Protein AF-A0A530BDE3-F1 (afdb_monomer_lite)

Structure (mmCIF, N/CA/C/O backbone):
data_AF-A0A530BDE3-F1
#
_entry.id   AF-A0A530BDE3-F1
#
loop_
_atom_site.group_PDB
_atom_site.id
_atom_site.type_symbol
_atom_site.label_atom_id
_atom_site.label_alt_id
_atom_site.label_comp_id
_atom_site.label_asym_id
_atom_site.label_entity_id
_atom_site.label_seq_id
_atom_site.pdbx_PDB_ins_code
_atom_site.Cartn_x
_atom_site.Cartn_y
_atom_site.Cartn_z
_atom_site.occupancy
_atom_site.B_iso_or_equiv
_atom_site.auth_seq_id
_atom_site.auth_comp_id
_atom_site.auth_asym_id
_atom_site.auth_atom_id
_atom_site.pdbx_PDB_model_num
ATOM 1 N N . VAL A 1 1 ? 30.741 1.841 1.555 1.00 77.81 1 VAL A N 1
ATOM 2 C CA . VAL A 1 1 ? 32.057 1.398 2.084 1.00 77.81 1 VAL A CA 1
ATOM 3 C C . VAL A 1 1 ? 32.731 0.528 1.044 1.00 77.81 1 VAL A C 1
ATOM 5 O O . VAL A 1 1 ? 32.013 -0.077 0.256 1.00 77.81 1 VAL A O 1
ATOM 8 N N . GLY A 1 2 ? 34.060 0.521 0.993 1.00 86.50 2 GLY A N 1
ATOM 9 C CA . GLY A 1 2 ? 34.839 -0.200 -0.018 1.00 86.50 2 GLY A CA 1
ATOM 10 C C . GLY A 1 2 ? 36.009 0.644 -0.525 1.00 86.50 2 GLY A C 1
ATOM 11 O O . GLY A 1 2 ? 35.942 1.870 -0.482 1.00 86.50 2 GLY A O 1
ATOM 12 N N . GLU A 1 3 ? 37.073 -0.019 -0.975 1.00 87.75 3 GLU A N 1
ATOM 13 C CA . GLU A 1 3 ? 38.335 0.621 -1.392 1.00 87.75 3 GLU A CA 1
ATOM 14 C C . GLU A 1 3 ? 38.576 0.537 -2.906 1.00 87.75 3 GLU A C 1
ATOM 16 O O . GLU A 1 3 ? 39.410 1.250 -3.456 1.00 87.75 3 GLU A O 1
ATOM 21 N N . THR A 1 4 ? 37.822 -0.313 -3.607 1.00 89.38 4 THR A N 1
ATOM 22 C CA . THR A 1 4 ? 37.941 -0.508 -5.055 1.00 89.38 4 THR A CA 1
ATOM 23 C C . THR A 1 4 ? 36.579 -0.408 -5.726 1.00 89.38 4 THR A C 1
ATOM 25 O O . THR A 1 4 ? 35.542 -0.659 -5.108 1.00 89.38 4 THR A O 1
ATOM 28 N N . LYS A 1 5 ? 36.572 -0.080 -7.026 1.00 82.19 5 LYS A N 1
ATOM 29 C CA . LYS A 1 5 ? 35.336 0.056 -7.818 1.00 82.19 5 LYS A CA 1
ATOM 30 C C . LYS A 1 5 ? 34.424 -1.176 -7.734 1.00 82.19 5 LYS A C 1
ATOM 32 O O . LYS A 1 5 ? 33.212 -1.012 -7.711 1.00 82.19 5 LYS A O 1
ATOM 37 N N . ALA A 1 6 ? 34.994 -2.380 -7.660 1.00 88.69 6 ALA A N 1
ATOM 38 C CA . ALA A 1 6 ? 34.240 -3.631 -7.571 1.00 88.69 6 ALA A CA 1
ATOM 39 C C . ALA A 1 6 ? 33.743 -3.959 -6.148 1.00 88.69 6 ALA A C 1
ATOM 41 O O . ALA A 1 6 ? 32.852 -4.787 -5.993 1.00 88.69 6 ALA A O 1
ATOM 42 N N . ALA A 1 7 ? 34.305 -3.326 -5.113 1.00 87.81 7 ALA A N 1
ATOM 43 C CA . ALA A 1 7 ? 34.036 -3.653 -3.711 1.00 87.81 7 ALA A CA 1
ATOM 44 C C . ALA A 1 7 ? 33.075 -2.674 -3.015 1.00 87.81 7 ALA A C 1
ATOM 46 O O . ALA A 1 7 ? 32.825 -2.809 -1.816 1.00 87.81 7 ALA A O 1
ATOM 47 N N . PHE A 1 8 ? 32.542 -1.671 -3.722 1.00 86.56 8 PHE A N 1
ATOM 48 C CA . PHE A 1 8 ? 31.623 -0.717 -3.110 1.00 86.56 8 PHE A CA 1
ATOM 49 C C . PHE A 1 8 ? 30.294 -1.366 -2.722 1.00 86.56 8 PHE A C 1
ATOM 51 O O . PHE A 1 8 ? 29.561 -1.892 -3.556 1.00 86.56 8 PHE A O 1
ATOM 58 N N . GLN A 1 9 ? 29.947 -1.234 -1.444 1.00 68.06 9 GLN A N 1
ATOM 59 C CA . GLN A 1 9 ? 28.648 -1.613 -0.901 1.00 68.06 9 GLN A CA 1
ATOM 60 C C . GLN A 1 9 ? 27.947 -0.401 -0.287 1.00 68.06 9 GLN A C 1
ATOM 62 O O . GLN A 1 9 ? 28.566 0.438 0.389 1.00 68.06 9 GLN A O 1
ATOM 67 N N . ARG A 1 10 ? 26.631 -0.319 -0.513 1.00 74.88 10 ARG A N 1
ATOM 68 C CA . ARG A 1 10 ? 25.764 0.662 0.149 1.00 74.88 10 ARG A CA 1
ATOM 69 C C . ARG A 1 10 ? 25.760 0.382 1.651 1.00 74.88 10 ARG A C 1
ATOM 71 O O . ARG A 1 10 ? 25.578 -0.756 2.068 1.00 74.88 10 ARG A O 1
ATOM 78 N N . THR A 1 11 ? 25.971 1.417 2.457 1.00 78.38 11 THR A N 1
ATOM 79 C CA . THR A 1 11 ? 25.787 1.320 3.910 1.00 78.38 11 THR A CA 1
ATOM 80 C C . THR A 1 11 ? 24.317 1.527 4.261 1.00 78.38 11 THR A C 1
ATOM 82 O O . THR A 1 11 ? 23.526 2.003 3.446 1.00 78.38 11 THR A O 1
ATOM 85 N N . HIS A 1 12 ? 23.953 1.227 5.505 1.00 64.38 12 HIS A N 1
ATOM 86 C CA . HIS A 1 12 ? 22.624 1.513 6.046 1.00 64.38 12 HIS A CA 1
ATOM 87 C C . HIS A 1 12 ? 22.401 3.006 6.368 1.00 64.38 12 HIS A C 1
ATOM 89 O O . HIS A 1 12 ? 21.316 3.375 6.797 1.00 64.38 12 HIS A O 1
ATOM 95 N N . ASN A 1 13 ? 23.388 3.883 6.127 1.00 76.44 13 ASN A N 1
ATOM 96 C CA . ASN A 1 13 ? 23.319 5.317 6.452 1.00 76.44 13 ASN A CA 1
ATOM 97 C C . ASN A 1 13 ? 22.522 6.148 5.435 1.00 76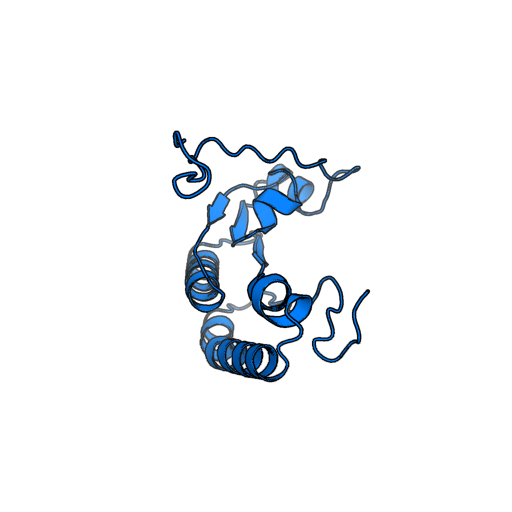.44 13 ASN A C 1
ATOM 99 O O . ASN A 1 13 ? 22.606 7.377 5.443 1.00 76.44 13 ASN A O 1
ATOM 103 N N . ARG A 1 14 ? 21.781 5.505 4.526 1.00 74.94 14 ARG A N 1
ATOM 104 C CA . ARG A 1 14 ? 20.943 6.222 3.566 1.00 74.94 14 ARG A CA 1
ATOM 105 C C . ARG A 1 14 ? 19.878 7.017 4.325 1.00 74.94 14 ARG A C 1
ATOM 107 O O . ARG A 1 14 ? 19.158 6.458 5.147 1.00 74.94 14 ARG A O 1
ATOM 114 N N . ARG A 1 15 ? 19.775 8.309 4.018 1.00 71.06 15 ARG A N 1
ATOM 115 C CA . ARG A 1 15 ? 18.669 9.171 4.438 1.00 71.06 15 ARG A CA 1
ATOM 116 C C . ARG A 1 15 ? 18.007 9.738 3.195 1.00 71.06 15 ARG A C 1
ATOM 118 O O . ARG A 1 15 ? 18.695 10.312 2.355 1.00 71.06 15 ARG A O 1
ATOM 125 N N . ASP A 1 16 ? 16.694 9.583 3.122 1.00 74.62 16 ASP A N 1
ATOM 126 C CA . ASP A 1 16 ? 15.870 10.156 2.067 1.00 74.62 16 ASP A CA 1
ATOM 127 C C . ASP A 1 16 ? 15.153 11.374 2.670 1.00 74.62 16 ASP A C 1
ATOM 129 O O . ASP A 1 16 ? 14.526 11.264 3.723 1.00 74.62 16 ASP A O 1
ATOM 133 N N . TYR A 1 17 ? 15.283 12.541 2.040 1.00 77.38 17 TYR A N 1
ATOM 134 C CA . TYR A 1 17 ? 14.631 13.775 2.485 1.00 77.38 17 TYR A CA 1
ATOM 135 C C . TYR A 1 17 ? 13.450 14.060 1.559 1.00 77.38 17 TYR A C 1
ATOM 137 O O . TYR A 1 17 ? 13.619 14.627 0.481 1.00 77.38 17 TYR A O 1
ATOM 145 N N . ALA A 1 18 ? 12.266 13.601 1.961 1.00 86.06 18 ALA A N 1
ATOM 146 C CA . ALA A 1 18 ? 11.034 13.814 1.215 1.00 86.06 18 ALA A CA 1
ATOM 147 C C . ALA A 1 18 ? 10.449 15.204 1.499 1.00 86.06 18 ALA A C 1
ATOM 149 O O . ALA A 1 18 ? 10.540 15.718 2.616 1.00 86.06 18 ALA A O 1
ATOM 150 N N . VAL A 1 19 ? 9.823 15.801 0.485 1.00 91.56 19 VAL A N 1
ATOM 151 C CA . VAL A 1 19 ? 9.037 17.025 0.656 1.00 91.56 19 VAL A CA 1
ATOM 152 C C . VAL A 1 19 ? 7.702 16.634 1.298 1.00 91.56 19 VAL A C 1
ATOM 154 O O . VAL A 1 19 ? 7.026 15.752 0.764 1.00 91.56 19 VAL A O 1
ATOM 157 N N . PRO A 1 20 ? 7.306 17.236 2.434 1.00 92.69 20 PRO A N 1
ATOM 158 C CA . PRO A 1 20 ? 6.008 16.947 3.026 1.00 92.69 20 PRO A CA 1
ATOM 159 C C . PRO A 1 20 ? 4.874 17.434 2.110 1.00 92.69 20 PRO A C 1
ATOM 161 O O . PRO A 1 20 ? 5.066 18.402 1.369 1.00 92.69 20 PRO A O 1
ATOM 164 N N . PRO A 1 21 ? 3.674 16.827 2.187 1.00 95.00 21 PRO A N 1
ATOM 165 C CA . PRO A 1 21 ? 2.501 17.339 1.485 1.00 95.00 21 PRO A CA 1
ATOM 166 C C . PRO A 1 21 ? 2.295 18.842 1.757 1.00 95.00 21 PRO A C 1
ATOM 168 O O . PRO A 1 21 ? 2.443 19.259 2.915 1.00 95.00 21 PRO A O 1
ATOM 171 N N . PRO A 1 22 ? 1.949 19.651 0.733 1.00 94.88 22 PRO A N 1
ATOM 172 C CA . PRO A 1 22 ? 1.906 21.113 0.845 1.00 94.88 22 PRO A CA 1
ATOM 173 C C . PRO A 1 22 ? 0.824 21.611 1.812 1.00 94.88 22 PRO A C 1
ATOM 175 O O . PRO A 1 22 ? 0.959 22.683 2.394 1.00 94.88 22 PRO A O 1
ATOM 178 N N . GLU A 1 23 ? -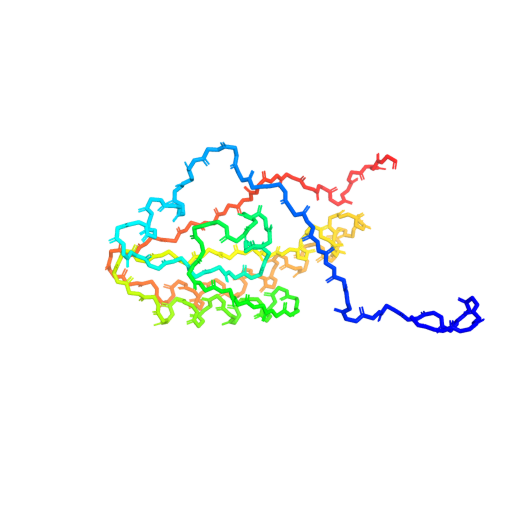0.218 20.812 2.042 1.00 96.62 23 GLU A N 1
ATOM 179 C CA . GLU A 1 23 ? -1.335 21.112 2.938 1.00 96.62 23 GLU A CA 1
ATOM 180 C C . GLU A 1 23 ? -1.687 19.893 3.811 1.00 96.62 23 GLU A C 1
ATOM 182 O O . GLU A 1 23 ? -1.278 18.771 3.490 1.00 96.62 23 GLU A O 1
ATOM 187 N N . PRO A 1 24 ? -2.425 20.077 4.927 1.00 96.62 24 PRO A N 1
ATOM 188 C CA . PRO A 1 24 ? -2.918 18.963 5.731 1.00 96.62 24 PRO A CA 1
ATOM 189 C C . PRO A 1 24 ? -3.760 17.979 4.910 1.00 96.62 24 PRO A C 1
ATOM 191 O O . PRO A 1 24 ? -4.762 18.339 4.291 1.00 96.62 24 PRO A O 1
ATOM 194 N N . THR A 1 25 ? -3.367 16.714 4.962 1.00 98.12 25 THR A N 1
ATOM 195 C CA . THR A 1 25 ? -4.007 15.599 4.264 1.00 98.12 25 THR A CA 1
ATOM 196 C C . THR A 1 25 ? -5.120 14.972 5.108 1.00 98.12 25 THR A C 1
ATOM 198 O O . THR A 1 25 ? -5.341 15.329 6.268 1.00 98.12 25 THR A O 1
ATOM 201 N N . LEU A 1 26 ? -5.810 13.972 4.551 1.00 97.50 26 LEU A N 1
ATOM 202 C CA . LEU A 1 26 ? -6.703 13.110 5.330 1.00 97.50 26 LEU A CA 1
ATOM 203 C C . LEU A 1 26 ? -5.971 12.449 6.512 1.00 97.50 26 LEU A C 1
ATOM 205 O O . LEU A 1 26 ? -6.553 12.325 7.586 1.00 97.50 26 LEU A O 1
ATOM 209 N N . LEU A 1 27 ? -4.699 12.074 6.337 1.00 98.31 27 LEU A N 1
ATOM 210 C CA . LEU A 1 27 ? -3.912 11.381 7.361 1.00 98.31 27 LEU A CA 1
ATOM 211 C C . LEU A 1 27 ? -3.694 12.277 8.590 1.00 98.31 27 LEU A C 1
ATOM 213 O O . LEU A 1 27 ? -3.847 11.836 9.730 1.00 98.31 27 LEU A O 1
ATOM 217 N N . ASP A 1 28 ? -3.432 13.567 8.361 1.00 98.19 28 ASP A N 1
ATOM 218 C CA . ASP A 1 28 ? -3.361 14.576 9.422 1.00 98.19 28 ASP A CA 1
ATOM 219 C C . ASP A 1 28 ? -4.684 14.666 10.192 1.00 98.19 28 ASP A C 1
ATOM 221 O O . ASP A 1 28 ? -4.696 14.621 11.418 1.00 98.19 28 ASP A O 1
ATOM 225 N N . ARG A 1 29 ? -5.816 14.746 9.484 1.00 98.06 29 ARG A N 1
ATOM 226 C CA . ARG A 1 29 ? -7.140 14.866 10.117 1.00 98.06 29 ARG A CA 1
ATOM 227 C C . ARG A 1 29 ? -7.500 13.630 10.944 1.00 98.06 29 ARG A C 1
ATOM 229 O O . ARG A 1 29 ? -8.065 13.772 12.025 1.00 98.06 29 ARG A O 1
ATOM 236 N N . LEU A 1 30 ? -7.171 12.432 10.453 1.00 98.19 30 LEU A N 1
ATOM 237 C CA . LEU A 1 30 ? -7.386 11.167 11.165 1.00 98.19 30 LEU A CA 1
ATOM 238 C C . LEU A 1 30 ? -6.580 11.114 12.462 1.00 98.19 30 LEU A C 1
ATOM 240 O O . LEU A 1 30 ? -7.131 10.871 13.533 1.00 98.19 30 LEU A O 1
ATOM 244 N N . THR A 1 31 ? -5.286 11.405 12.376 1.00 97.75 31 THR A N 1
ATOM 245 C CA . THR A 1 31 ? -4.415 11.384 13.554 1.00 97.75 31 THR A CA 1
ATOM 246 C C . THR A 1 31 ? -4.767 12.471 14.568 1.00 97.75 31 THR A C 1
ATOM 248 O O . THR A 1 31 ? -4.759 12.206 15.768 1.00 97.75 31 THR A O 1
ATOM 251 N N . GLN A 1 32 ? -5.178 13.662 14.122 1.00 97.56 32 GLN A N 1
ATOM 252 C CA . GLN A 1 32 ? -5.615 14.749 15.007 1.00 97.56 32 GLN A CA 1
ATOM 253 C C . GLN A 1 32 ? -6.863 14.406 15.832 1.00 97.56 32 GLN A C 1
ATOM 255 O O . GLN A 1 32 ? -6.993 14.886 16.956 1.00 97.56 32 GLN A O 1
ATOM 260 N N . ARG A 1 33 ? -7.769 13.569 15.308 1.00 96.81 33 ARG A N 1
ATOM 261 C CA . ARG A 1 33 ? -8.959 13.105 16.046 1.00 96.81 33 ARG A CA 1
ATOM 262 C C . ARG A 1 33 ? -8.726 11.826 16.862 1.00 96.81 33 ARG A C 1
ATOM 264 O O . ARG A 1 33 ? -9.684 11.272 17.390 1.00 96.81 33 ARG A O 1
ATOM 271 N N . GLY A 1 34 ? -7.484 11.347 16.947 1.00 97.50 34 GLY A N 1
ATOM 272 C CA . GLY A 1 34 ? -7.106 10.162 17.724 1.00 97.50 34 GLY A CA 1
ATOM 273 C C . GLY A 1 34 ? -7.190 8.825 16.980 1.00 97.50 34 GLY A C 1
ATOM 274 O O . GLY A 1 34 ? -6.881 7.799 17.582 1.00 97.50 34 GLY A O 1
ATOM 275 N N . SER A 1 35 ? -7.556 8.812 15.693 1.00 98.38 35 SER A N 1
ATOM 276 C CA . SER A 1 35 ? -7.506 7.601 14.861 1.00 98.38 35 SER A CA 1
ATOM 277 C C . SER A 1 35 ? -6.062 7.244 14.499 1.00 98.38 35 SER A C 1
ATOM 279 O O . SER A 1 35 ? -5.202 8.120 14.363 1.00 98.38 35 SER A O 1
ATOM 281 N N . LYS A 1 36 ? -5.784 5.960 14.279 1.00 98.44 36 LYS A N 1
ATOM 282 C CA . LYS A 1 36 ? -4.481 5.487 13.807 1.00 98.44 36 LYS A CA 1
ATOM 283 C C . LYS A 1 36 ? -4.431 5.440 12.288 1.00 98.44 36 LYS A C 1
ATOM 285 O O . LYS A 1 36 ? -5.367 5.002 11.626 1.00 98.44 36 LYS A O 1
ATOM 290 N N . VAL A 1 37 ? -3.278 5.815 11.744 1.00 98.75 37 VAL A N 1
ATOM 291 C CA . VAL A 1 37 ? -2.910 5.549 10.351 1.00 98.75 37 VAL A CA 1
ATOM 292 C C . VAL A 1 37 ? -1.779 4.526 10.345 1.00 98.75 37 VAL A C 1
ATOM 294 O O . VAL A 1 37 ? -0.644 4.834 10.727 1.00 98.75 37 VAL A O 1
ATOM 297 N N . ILE A 1 38 ? -2.098 3.300 9.931 1.00 98.75 38 ILE A N 1
ATOM 298 C CA . ILE A 1 38 ? -1.155 2.187 9.810 1.00 98.75 38 ILE A CA 1
ATOM 299 C C . ILE A 1 38 ? -0.680 2.126 8.355 1.00 98.75 38 ILE A C 1
ATOM 301 O O . ILE A 1 38 ? -1.341 1.566 7.480 1.00 98.75 38 ILE A O 1
ATOM 305 N N . ALA A 1 39 ? 0.481 2.723 8.096 1.00 98.50 39 ALA A N 1
ATOM 306 C CA . ALA A 1 39 ? 1.112 2.736 6.785 1.00 98.50 39 ALA A CA 1
ATOM 307 C C . ALA A 1 39 ? 1.853 1.421 6.515 1.00 98.50 39 ALA A C 1
ATOM 309 O O . ALA A 1 39 ? 2.695 0.995 7.309 1.00 98.50 39 ALA A O 1
ATOM 310 N N . VAL A 1 40 ? 1.606 0.810 5.360 1.00 98.38 40 VAL A N 1
ATOM 311 C CA . VAL A 1 40 ? 2.287 -0.405 4.903 1.00 98.38 40 VAL A CA 1
ATOM 312 C C . VAL A 1 40 ? 3.087 -0.099 3.638 1.00 98.38 40 VAL A C 1
ATOM 314 O O . VAL A 1 40 ? 2.601 0.519 2.690 1.00 98.38 40 VAL A O 1
ATOM 317 N N . GLY A 1 41 ? 4.353 -0.509 3.637 1.00 94.81 41 GLY A N 1
ATOM 318 C CA . GLY A 1 41 ? 5.273 -0.274 2.532 1.00 94.81 41 GLY A CA 1
ATOM 319 C C . GLY A 1 41 ? 5.755 1.170 2.464 1.00 94.81 41 GLY A C 1
ATOM 320 O O . GLY A 1 41 ? 6.327 1.696 3.422 1.00 94.81 41 GLY A O 1
ATOM 321 N N . LYS A 1 42 ? 5.575 1.793 1.296 1.00 92.88 42 LYS A N 1
ATOM 322 C CA . LYS A 1 42 ? 6.135 3.113 0.969 1.00 92.88 42 LYS A CA 1
ATOM 323 C C . LYS A 1 42 ? 5.304 4.299 1.447 1.00 92.88 42 LYS A C 1
ATOM 325 O O . LYS A 1 42 ? 5.826 5.406 1.423 1.00 92.88 42 LYS A O 1
ATOM 330 N N . ILE A 1 43 ? 4.078 4.087 1.933 1.00 96.81 43 ILE A N 1
ATOM 331 C CA . ILE A 1 43 ? 3.176 5.175 2.351 1.00 96.81 43 ILE A CA 1
ATOM 332 C C . ILE A 1 43 ? 3.845 6.130 3.349 1.00 96.81 43 ILE A C 1
ATOM 334 O O . ILE A 1 43 ? 3.779 7.341 3.172 1.00 96.81 43 ILE A O 1
ATOM 338 N N . GLY A 1 44 ? 4.561 5.608 4.352 1.00 94.81 44 GLY A N 1
ATOM 339 C CA . GLY A 1 44 ? 5.269 6.458 5.313 1.00 94.81 44 GLY A CA 1
ATOM 340 C C . GLY A 1 44 ? 6.290 7.389 4.653 1.00 94.81 44 GLY A C 1
ATOM 341 O O . GLY A 1 44 ? 6.336 8.570 4.976 1.00 94.81 44 GLY A O 1
ATOM 342 N N . ASP A 1 45 ? 7.055 6.872 3.691 1.00 92.81 45 ASP A N 1
ATOM 343 C CA . ASP A 1 45 ? 8.083 7.640 2.988 1.00 92.81 45 ASP A CA 1
ATOM 344 C C . ASP A 1 45 ? 7.433 8.656 2.011 1.00 92.81 45 ASP A C 1
ATOM 346 O O . ASP A 1 45 ? 7.866 9.804 1.949 1.00 92.81 45 ASP A O 1
ATOM 350 N N . ILE A 1 46 ? 6.354 8.269 1.309 1.00 94.38 46 ILE A N 1
ATOM 351 C CA . ILE A 1 46 ? 5.603 9.114 0.351 1.00 94.38 46 ILE A CA 1
ATOM 352 C C . ILE A 1 46 ? 5.014 10.355 1.030 1.00 94.38 46 ILE A C 1
ATOM 354 O O . ILE A 1 46 ? 5.073 11.452 0.483 1.00 94.38 46 ILE A O 1
ATOM 358 N N . PHE A 1 47 ? 4.472 10.196 2.237 1.00 96.06 47 PHE A N 1
ATOM 359 C CA . PHE A 1 47 ? 3.870 11.294 2.996 1.00 96.06 47 PHE A CA 1
ATOM 360 C C . PHE A 1 47 ? 4.865 11.985 3.942 1.00 96.06 47 PHE A C 1
ATOM 362 O O . PHE A 1 47 ? 4.448 12.732 4.823 1.00 96.06 47 PHE A O 1
ATOM 369 N N . ALA A 1 48 ? 6.175 11.740 3.796 1.00 95.19 48 ALA A N 1
ATOM 370 C CA . ALA A 1 48 ? 7.220 12.274 4.678 1.00 95.19 48 ALA A CA 1
ATOM 371 C C . ALA A 1 48 ? 6.920 12.048 6.178 1.00 95.19 48 ALA A C 1
ATOM 373 O O . ALA A 1 48 ? 7.179 12.903 7.023 1.00 95.19 48 ALA A O 1
ATOM 374 N N . HIS A 1 49 ? 6.322 10.898 6.501 1.00 95.25 49 HIS A N 1
ATOM 375 C CA . HIS A 1 49 ? 5.841 10.499 7.827 1.00 95.25 49 HIS A CA 1
ATOM 376 C C . HIS A 1 49 ? 4.797 11.433 8.466 1.00 95.25 49 HIS A C 1
ATOM 378 O O . HIS A 1 49 ? 4.474 11.290 9.646 1.00 95.25 49 HIS A O 1
ATOM 384 N N . ARG A 1 50 ? 4.217 12.356 7.695 1.00 96.19 50 ARG A N 1
ATOM 385 C CA . ARG A 1 50 ? 3.164 13.265 8.145 1.00 96.19 50 ARG A CA 1
ATOM 386 C C . ARG A 1 50 ? 1.830 12.527 8.283 1.00 96.19 50 ARG A C 1
ATOM 388 O O . ARG A 1 50 ? 1.391 11.852 7.357 1.00 96.19 50 ARG A O 1
ATOM 395 N N . GLY A 1 51 ? 1.186 12.662 9.444 1.00 97.19 51 GLY A N 1
ATOM 396 C CA . GLY A 1 51 ? -0.096 12.007 9.728 1.00 97.19 51 GLY A CA 1
ATOM 397 C C . GLY A 1 51 ? -0.010 10.478 9.823 1.00 97.19 51 GLY A C 1
ATOM 398 O O . GLY A 1 51 ? -1.016 9.804 9.636 1.00 97.19 51 GLY A O 1
ATOM 399 N N . ILE A 1 52 ? 1.174 9.916 10.088 1.00 98.00 52 ILE A N 1
ATOM 400 C CA . ILE A 1 52 ? 1.391 8.468 10.187 1.00 98.00 52 ILE A CA 1
ATOM 401 C C . ILE A 1 52 ? 1.574 8.058 11.647 1.00 98.00 52 ILE A C 1
ATOM 403 O O . ILE A 1 52 ? 2.450 8.578 12.333 1.00 98.00 52 ILE A O 1
ATOM 407 N N . SER A 1 53 ? 0.791 7.083 12.110 1.00 97.94 53 SER A N 1
ATOM 408 C CA . SER A 1 53 ? 0.902 6.549 13.476 1.00 97.94 53 SER A CA 1
ATOM 409 C C . SER A 1 53 ? 1.882 5.380 13.564 1.00 97.94 53 SER A C 1
ATOM 411 O O . SER A 1 53 ? 2.616 5.250 14.539 1.00 97.94 53 SER A O 1
ATOM 413 N N . GLN A 1 54 ? 1.895 4.513 12.549 1.00 98.00 54 GLN A N 1
ATOM 414 C CA . GLN A 1 54 ? 2.750 3.327 12.493 1.00 98.00 54 GLN A CA 1
ATOM 415 C C . GLN A 1 54 ? 3.187 3.060 11.050 1.00 98.00 54 GLN A C 1
ATOM 417 O O . GLN A 1 54 ? 2.412 3.262 10.120 1.00 98.00 54 GLN A O 1
ATOM 422 N N . VAL A 1 55 ? 4.406 2.544 10.865 1.00 98.00 55 VAL A N 1
ATOM 423 C CA . VAL A 1 55 ? 4.904 2.066 9.567 1.00 98.00 55 VAL A CA 1
ATOM 424 C C . VAL A 1 55 ? 5.266 0.582 9.653 1.00 98.00 55 VAL A C 1
ATOM 426 O O . VAL A 1 55 ? 6.006 0.172 10.547 1.00 98.00 55 VAL A O 1
ATOM 429 N N . ARG A 1 56 ? 4.791 -0.224 8.698 1.00 97.75 56 ARG A N 1
ATOM 430 C CA . ARG A 1 56 ? 5.147 -1.641 8.524 1.00 97.75 56 ARG A CA 1
ATOM 431 C C . ARG A 1 56 ? 5.857 -1.830 7.187 1.00 97.75 56 ARG A C 1
ATOM 433 O O . ARG A 1 56 ? 5.295 -1.535 6.137 1.00 97.75 56 ARG A O 1
ATOM 440 N N . LYS A 1 57 ? 7.093 -2.334 7.219 1.00 93.75 57 LYS A N 1
ATOM 441 C CA . LYS A 1 57 ? 7.913 -2.599 6.024 1.00 93.75 57 LYS A CA 1
ATOM 442 C C . LYS A 1 57 ? 8.208 -4.098 5.889 1.00 93.75 57 LYS A C 1
ATOM 444 O O . LYS A 1 57 ? 8.229 -4.833 6.875 1.00 93.75 57 LYS A O 1
ATOM 449 N N . ALA A 1 58 ? 8.413 -4.527 4.654 1.00 91.81 58 ALA A N 1
ATOM 450 C CA . ALA A 1 58 ? 8.773 -5.864 4.197 1.00 91.81 58 ALA A CA 1
ATOM 451 C C . ALA A 1 58 ? 9.258 -5.747 2.736 1.00 91.81 58 ALA A C 1
ATOM 453 O O . ALA A 1 58 ? 9.103 -4.692 2.115 1.00 91.81 58 ALA A O 1
ATOM 454 N N . GLY A 1 59 ? 9.887 -6.796 2.213 1.00 89.88 59 GLY A N 1
ATOM 455 C CA . GLY A 1 59 ? 10.338 -6.850 0.823 1.00 89.88 59 GLY A CA 1
ATOM 456 C C . GLY A 1 59 ? 9.362 -7.642 -0.037 1.00 89.88 59 GLY A C 1
ATOM 457 O O . GLY A 1 59 ? 9.024 -8.769 0.314 1.00 89.88 59 GLY A O 1
ATOM 458 N N . GLY A 1 60 ? 8.953 -7.063 -1.160 1.00 91.50 60 GLY A N 1
ATOM 459 C CA . GLY A 1 60 ? 8.110 -7.715 -2.151 1.00 91.50 60 GLY A CA 1
ATOM 460 C C . GLY A 1 60 ? 6.606 -7.672 -1.856 1.00 91.50 60 GLY A C 1
ATOM 461 O O . GLY A 1 60 ? 6.178 -7.590 -0.700 1.00 91.50 60 GLY A O 1
ATOM 462 N N . ASN A 1 61 ? 5.792 -7.775 -2.908 1.00 95.62 61 ASN A N 1
ATOM 463 C CA . ASN A 1 61 ? 4.333 -7.651 -2.830 1.00 95.62 61 ASN A CA 1
ATOM 464 C C . ASN A 1 61 ? 3.672 -8.673 -1.888 1.00 95.62 61 ASN A C 1
ATOM 466 O O . ASN A 1 61 ? 2.741 -8.318 -1.173 1.00 95.62 61 ASN A O 1
ATOM 470 N N . MET A 1 62 ? 4.141 -9.925 -1.838 1.00 97.69 62 MET A N 1
ATOM 471 C CA . MET A 1 62 ? 3.501 -10.952 -0.997 1.00 97.69 62 MET A CA 1
ATOM 472 C C . MET A 1 62 ? 3.750 -10.723 0.496 1.00 97.69 62 MET A C 1
ATOM 474 O O . MET A 1 62 ? 2.811 -10.775 1.286 1.00 97.69 62 MET A O 1
ATOM 478 N N . ALA A 1 63 ? 4.979 -10.370 0.879 1.00 96.75 63 ALA A N 1
ATOM 479 C CA . ALA A 1 63 ? 5.276 -10.029 2.268 1.00 96.75 63 ALA A CA 1
ATOM 480 C C . ALA A 1 63 ? 4.641 -8.684 2.669 1.00 96.75 63 ALA A C 1
ATOM 482 O O . ALA A 1 63 ? 4.252 -8.502 3.823 1.00 96.75 63 ALA A O 1
ATOM 483 N N . MET A 1 64 ? 4.506 -7.739 1.727 1.00 96.88 64 MET A N 1
ATOM 484 C CA . MET A 1 64 ? 3.678 -6.540 1.914 1.00 96.88 64 MET A CA 1
ATOM 485 C C . MET A 1 64 ? 2.225 -6.908 2.212 1.00 96.88 64 MET A C 1
ATOM 487 O O . MET A 1 64 ? 1.634 -6.334 3.125 1.00 96.88 64 MET A O 1
ATOM 491 N N . PHE A 1 65 ? 1.670 -7.882 1.488 1.00 98.50 65 PHE A N 1
ATOM 492 C CA . PHE A 1 65 ? 0.296 -8.335 1.681 1.00 98.50 65 PHE A CA 1
ATOM 493 C C . PHE A 1 65 ? 0.110 -8.918 3.084 1.00 98.50 65 PHE A C 1
ATOM 495 O O . PHE A 1 65 ? -0.829 -8.547 3.778 1.00 98.50 65 PHE A O 1
ATOM 502 N N . ASP A 1 66 ? 1.065 -9.715 3.568 1.00 98.62 66 ASP A N 1
ATOM 503 C CA . ASP A 1 66 ? 1.035 -10.244 4.938 1.00 98.62 66 ASP A CA 1
ATOM 504 C C . ASP A 1 66 ? 1.058 -9.120 5.989 1.00 98.62 66 ASP A C 1
ATOM 506 O O . ASP A 1 66 ? 0.349 -9.175 6.997 1.00 98.62 66 ASP A O 1
ATOM 510 N N . LYS A 1 67 ? 1.835 -8.050 5.753 1.00 98.50 67 LYS A N 1
ATOM 511 C CA . LYS A 1 67 ? 1.826 -6.859 6.620 1.00 98.50 67 LYS A CA 1
ATOM 512 C C . LYS A 1 67 ? 0.509 -6.093 6.557 1.00 98.50 67 LYS A C 1
ATOM 514 O O . LYS A 1 67 ? 0.113 -5.546 7.586 1.00 98.50 67 LYS A O 1
ATOM 519 N N . ALA A 1 68 ? -0.138 -6.046 5.395 1.00 98.44 68 ALA A N 1
ATOM 520 C CA . ALA A 1 68 ? -1.448 -5.431 5.224 1.00 98.44 68 ALA A CA 1
ATOM 521 C C . ALA A 1 68 ? -2.530 -6.221 5.968 1.00 98.44 68 ALA A C 1
ATOM 523 O O . ALA A 1 68 ? -3.263 -5.622 6.745 1.00 98.44 68 ALA A O 1
ATOM 524 N N . LEU A 1 69 ? -2.558 -7.552 5.842 1.00 98.62 69 LEU A N 1
ATOM 525 C CA . LEU A 1 69 ? -3.494 -8.408 6.579 1.00 98.62 69 LEU A CA 1
ATOM 526 C C . LEU A 1 69 ? -3.336 -8.246 8.092 1.00 98.62 69 LEU A C 1
ATOM 528 O O . LEU A 1 69 ? -4.311 -7.966 8.779 1.00 98.62 69 LEU A O 1
ATOM 532 N N . GLY A 1 70 ? -2.103 -8.298 8.604 1.00 98.50 70 GLY A N 1
ATOM 533 C CA . GLY A 1 70 ? -1.870 -8.045 10.026 1.00 98.50 70 GLY A CA 1
ATOM 534 C C . GLY A 1 70 ? -2.248 -6.620 10.452 1.00 98.50 70 GLY A C 1
ATOM 535 O O . GLY A 1 70 ? -2.622 -6.398 11.594 1.00 98.50 70 GLY A O 1
ATOM 536 N N . ALA A 1 71 ? -2.146 -5.626 9.561 1.00 98.44 71 ALA A N 1
ATOM 537 C CA . ALA A 1 71 ? -2.607 -4.268 9.860 1.00 98.44 71 ALA A CA 1
ATOM 538 C C . ALA A 1 71 ? -4.136 -4.176 9.913 1.00 98.44 71 ALA A C 1
ATOM 540 O O . ALA A 1 71 ? -4.647 -3.438 10.748 1.00 98.44 71 ALA A O 1
ATOM 541 N N . MET A 1 72 ? -4.849 -4.930 9.070 1.00 98.19 72 MET A N 1
ATOM 542 C CA . MET A 1 72 ? -6.309 -5.056 9.133 1.00 98.19 72 MET A CA 1
ATOM 543 C C . MET A 1 72 ? -6.752 -5.733 10.433 1.00 98.19 72 MET A C 1
ATOM 545 O O . MET A 1 72 ? -7.716 -5.291 11.049 1.00 98.19 72 MET A O 1
ATOM 549 N N . ASP A 1 73 ? -6.023 -6.762 10.874 1.00 97.75 73 ASP A N 1
ATOM 550 C CA . ASP A 1 73 ? -6.313 -7.466 12.127 1.00 97.75 73 ASP A CA 1
ATOM 551 C C . ASP A 1 73 ? -6.141 -6.544 13.356 1.00 97.75 73 ASP A C 1
ATOM 553 O O . ASP A 1 73 ? -6.924 -6.623 14.303 1.00 97.75 73 ASP A O 1
ATOM 557 N N . ASP A 1 74 ? -5.162 -5.631 13.313 1.00 97.62 74 ASP A N 1
ATOM 558 C CA . ASP A 1 74 ? -4.840 -4.699 14.405 1.00 97.62 74 ASP A CA 1
ATOM 559 C C . ASP A 1 74 ? -5.653 -3.386 14.389 1.00 97.62 74 ASP A C 1
ATOM 561 O O . ASP A 1 74 ? -5.603 -2.622 15.361 1.00 97.62 74 ASP A O 1
ATOM 565 N N . ALA A 1 75 ? -6.341 -3.074 13.287 1.00 97.88 75 ALA A N 1
ATOM 566 C CA . ALA A 1 75 ? -7.067 -1.817 13.121 1.00 97.88 75 ALA A CA 1
ATOM 567 C C . ALA A 1 75 ? -8.346 -1.777 13.975 1.00 97.88 75 ALA A C 1
ATOM 569 O O . ALA A 1 75 ? -9.119 -2.737 14.024 1.00 97.88 75 ALA A O 1
ATOM 570 N N . GLY A 1 76 ? -8.566 -0.644 14.648 1.00 96.56 76 GLY A N 1
ATOM 571 C CA . GLY A 1 76 ? -9.784 -0.356 15.401 1.00 96.56 76 GLY A CA 1
ATOM 572 C C . GLY A 1 76 ? -10.794 0.485 14.617 1.00 96.56 76 GLY A C 1
ATOM 573 O O . GLY A 1 76 ? -10.587 0.847 13.460 1.00 96.56 76 GLY A O 1
ATOM 574 N N . GLU A 1 77 ? -11.899 0.833 15.276 1.00 96.06 77 GLU A N 1
ATOM 575 C CA . GLU A 1 77 ? -12.929 1.694 14.692 1.00 96.06 77 GLU A CA 1
ATOM 576 C C . GLU A 1 77 ? -12.368 3.079 14.331 1.00 96.06 77 GLU A C 1
ATOM 578 O O . GLU A 1 77 ? -11.745 3.760 15.147 1.00 96.06 77 GLU A O 1
ATOM 583 N N . GLY A 1 78 ? -12.604 3.506 13.088 1.00 96.94 78 GLY A N 1
ATOM 584 C CA . GLY A 1 78 ? -12.169 4.807 12.580 1.00 96.94 78 GLY A CA 1
ATOM 585 C C . GLY A 1 78 ? -10.689 4.897 12.190 1.00 96.94 78 GLY A C 1
ATOM 586 O O . GLY A 1 78 ? -10.278 5.969 11.729 1.00 96.94 78 GLY A O 1
ATOM 587 N N . ASP A 1 79 ? -9.919 3.815 12.344 1.00 98.38 79 ASP A N 1
ATOM 588 C CA . ASP A 1 79 ? -8.529 3.709 11.892 1.00 98.38 79 ASP A CA 1
ATOM 589 C C . ASP A 1 79 ? -8.436 3.536 10.366 1.00 98.38 79 ASP A C 1
ATOM 591 O O . ASP A 1 79 ? -9.379 3.116 9.696 1.00 98.38 79 ASP A O 1
ATOM 595 N N . LEU A 1 80 ? -7.265 3.852 9.807 1.00 98.69 80 LEU A N 1
ATOM 596 C CA . LEU A 1 80 ? -6.949 3.662 8.394 1.00 98.69 80 LEU A CA 1
ATOM 597 C C . LEU A 1 80 ? -5.727 2.758 8.233 1.00 98.69 80 LEU A C 1
ATOM 599 O O . LEU A 1 80 ? -4.624 3.098 8.667 1.00 98.69 80 LEU A O 1
ATOM 603 N N . VAL A 1 81 ? -5.907 1.652 7.515 1.00 98.69 81 VAL A N 1
ATOM 604 C CA . VAL A 1 81 ? -4.806 0.866 6.952 1.00 98.69 81 VAL A CA 1
ATOM 605 C C . VAL A 1 81 ? -4.551 1.358 5.534 1.00 98.69 81 VAL A C 1
ATOM 607 O O . VAL A 1 81 ? -5.443 1.308 4.691 1.00 98.69 81 VAL A O 1
ATOM 610 N N . PHE A 1 82 ? -3.335 1.829 5.259 1.00 98.69 82 PHE A N 1
ATOM 611 C CA . PHE A 1 82 ? -2.966 2.331 3.936 1.00 98.69 82 PHE A CA 1
ATOM 612 C C . PHE A 1 82 ? -1.721 1.602 3.435 1.00 98.69 82 PHE A C 1
ATOM 614 O O . PHE A 1 82 ? -0.628 1.779 3.976 1.00 98.69 82 PHE A O 1
ATOM 621 N N . ALA A 1 83 ? -1.889 0.762 2.413 1.00 98.25 83 ALA A N 1
ATOM 622 C CA . ALA A 1 83 ? -0.838 -0.084 1.862 1.00 98.25 83 ALA A CA 1
ATOM 623 C C . ALA A 1 83 ? -0.446 0.320 0.438 1.00 98.25 83 ALA A C 1
ATOM 625 O O . ALA A 1 83 ? -1.307 0.616 -0.384 1.00 98.25 83 ALA A O 1
ATOM 626 N N . ASN A 1 84 ? 0.858 0.276 0.148 1.00 97.81 84 ASN A N 1
ATOM 627 C CA . ASN A 1 84 ? 1.406 0.466 -1.194 1.00 97.81 84 ASN A CA 1
ATOM 628 C C . ASN A 1 84 ? 2.197 -0.768 -1.655 1.00 97.81 84 ASN A C 1
ATOM 630 O O . ASN A 1 84 ? 3.195 -1.129 -1.023 1.00 97.81 84 ASN A O 1
ATOM 634 N N . PHE A 1 85 ? 1.796 -1.350 -2.787 1.00 97.62 85 PHE A N 1
ATOM 635 C CA . PHE A 1 85 ? 2.410 -2.529 -3.410 1.00 97.62 85 PHE A CA 1
ATOM 636 C C . PHE A 1 85 ? 3.325 -2.104 -4.562 1.00 97.62 85 PHE A C 1
ATOM 638 O O . PHE A 1 85 ? 2.910 -2.013 -5.712 1.00 97.62 85 PHE A O 1
ATOM 645 N N . VAL A 1 86 ? 4.572 -1.770 -4.229 1.00 94.56 86 VAL A N 1
ATOM 646 C CA . VAL A 1 86 ? 5.461 -1.018 -5.128 1.00 94.56 86 VAL A CA 1
ATOM 647 C C . VAL A 1 86 ? 6.055 -1.844 -6.274 1.00 94.56 86 VAL A C 1
ATOM 649 O O . VAL A 1 86 ? 6.449 -1.263 -7.281 1.00 94.56 86 VAL A O 1
ATOM 652 N N . ASP A 1 87 ? 6.107 -3.177 -6.166 1.00 92.69 87 ASP A N 1
ATOM 653 C CA . ASP A 1 87 ? 6.825 -3.995 -7.156 1.00 92.69 87 ASP A CA 1
ATOM 654 C C . ASP A 1 87 ? 6.212 -3.883 -8.559 1.00 92.69 87 ASP A C 1
ATOM 656 O O . ASP A 1 87 ? 6.941 -3.962 -9.547 1.00 92.69 87 ASP A O 1
ATOM 660 N N . PHE A 1 88 ? 4.894 -3.644 -8.650 1.00 96.81 88 PHE A N 1
ATOM 661 C CA . PHE A 1 88 ? 4.204 -3.373 -9.917 1.00 96.81 88 PHE A CA 1
ATOM 662 C C . PHE A 1 88 ? 4.894 -2.264 -10.713 1.00 96.81 88 PHE A C 1
ATOM 664 O O . PHE A 1 88 ? 5.071 -2.380 -11.922 1.00 96.81 88 PHE A O 1
ATOM 671 N N . ASP A 1 89 ? 5.344 -1.223 -10.021 1.00 95.00 89 ASP A N 1
ATOM 672 C CA . ASP A 1 89 ? 6.048 -0.100 -10.614 1.00 95.00 89 ASP A CA 1
ATOM 673 C C . ASP A 1 89 ? 7.555 -0.380 -10.751 1.00 95.00 89 ASP A C 1
ATOM 675 O O . ASP A 1 89 ? 8.109 -0.326 -11.852 1.00 95.00 89 ASP A O 1
ATOM 679 N N . THR A 1 90 ? 8.228 -0.744 -9.653 1.00 90.56 90 THR A N 1
ATOM 680 C CA . THR A 1 90 ? 9.701 -0.771 -9.602 1.00 90.56 90 THR A CA 1
ATOM 681 C C . THR A 1 90 ? 10.333 -2.009 -10.221 1.00 90.56 90 THR A C 1
ATOM 683 O O . THR A 1 90 ? 11.426 -1.924 -10.788 1.00 90.56 90 THR A O 1
ATOM 686 N N . GLU A 1 91 ? 9.686 -3.166 -10.089 1.00 90.75 91 GLU A N 1
ATOM 687 C CA . GLU A 1 91 ? 10.236 -4.439 -10.558 1.00 90.75 91 GLU A CA 1
ATOM 688 C C . GLU A 1 91 ? 9.715 -4.813 -11.946 1.00 90.75 91 GLU A C 1
ATOM 690 O O . GLU A 1 91 ? 10.465 -5.421 -12.706 1.00 90.75 91 GLU A O 1
ATOM 695 N N . PHE A 1 92 ? 8.491 -4.408 -12.308 1.00 95.00 92 PHE A N 1
ATOM 696 C CA . PHE A 1 92 ? 7.854 -4.843 -13.557 1.00 95.00 92 PHE A CA 1
ATOM 697 C C . PHE A 1 92 ? 7.584 -3.699 -14.543 1.00 95.00 92 PHE A C 1
ATOM 699 O O . PHE A 1 92 ? 8.063 -3.749 -15.678 1.00 95.00 92 PHE A O 1
ATOM 706 N N . GLY A 1 93 ? 6.883 -2.640 -14.123 1.00 95.31 93 GLY A N 1
ATOM 707 C CA . GLY A 1 93 ? 6.523 -1.505 -14.981 1.00 95.31 93 GLY A CA 1
ATOM 708 C C . GLY A 1 93 ? 7.743 -0.793 -15.565 1.00 95.31 93 GLY A C 1
ATOM 709 O O . GLY A 1 93 ? 7.939 -0.773 -16.782 1.00 95.31 93 GLY A O 1
ATOM 710 N N . HIS A 1 94 ? 8.632 -0.285 -14.706 1.00 93.94 94 HIS A N 1
ATOM 711 C CA . HIS A 1 94 ? 9.855 0.401 -15.133 1.00 93.94 94 HIS A CA 1
ATOM 712 C C . HIS A 1 94 ? 10.835 -0.493 -15.897 1.00 93.94 94 HIS A C 1
ATOM 714 O O . HIS A 1 94 ? 11.603 0.009 -16.718 1.00 93.94 94 HIS A O 1
ATOM 720 N N . ARG A 1 95 ? 10.806 -1.808 -15.656 1.00 93.69 95 ARG A N 1
ATOM 721 C CA . ARG A 1 95 ? 11.645 -2.780 -16.371 1.00 93.69 95 ARG A CA 1
ATOM 722 C C . ARG A 1 95 ? 11.040 -3.258 -17.686 1.00 93.69 95 ARG A C 1
ATOM 724 O O . ARG A 1 95 ? 11.702 -4.011 -18.393 1.00 93.69 95 ARG A O 1
ATOM 731 N N . ARG A 1 96 ? 9.823 -2.806 -18.022 1.00 93.81 96 ARG A N 1
ATOM 732 C CA . ARG A 1 96 ? 9.084 -3.210 -19.227 1.00 93.81 96 ARG A CA 1
ATOM 733 C C . ARG A 1 96 ? 8.912 -4.731 -19.326 1.00 93.81 96 ARG A C 1
ATOM 735 O O . ARG A 1 96 ? 8.956 -5.314 -20.405 1.00 93.81 96 ARG A O 1
ATOM 742 N N . ASP A 1 97 ? 8.719 -5.375 -18.176 1.00 96.44 97 ASP A N 1
ATOM 743 C CA . ASP A 1 97 ? 8.515 -6.819 -18.080 1.00 96.44 97 ASP A CA 1
ATOM 744 C C . ASP A 1 97 ? 7.018 -7.138 -18.057 1.00 96.44 97 ASP A C 1
ATOM 746 O O . ASP A 1 97 ? 6.382 -7.187 -17.004 1.00 96.44 97 ASP A O 1
ATOM 750 N N . VAL A 1 98 ? 6.444 -7.335 -19.246 1.00 97.88 98 VAL A N 1
ATOM 751 C CA . VAL A 1 98 ? 5.011 -7.624 -19.416 1.00 97.88 98 VAL A CA 1
ATOM 752 C C . VAL A 1 98 ? 4.610 -8.919 -18.703 1.00 97.88 98 VAL A C 1
ATOM 754 O O . VAL A 1 98 ? 3.583 -8.955 -18.024 1.00 97.88 98 VAL A O 1
ATOM 757 N N . ALA A 1 99 ? 5.417 -9.977 -18.833 1.00 98.31 99 ALA A N 1
ATOM 758 C CA . ALA A 1 99 ? 5.106 -11.280 -18.251 1.00 98.31 99 ALA A CA 1
ATOM 759 C C . ALA A 1 99 ? 5.205 -11.243 -16.719 1.00 98.31 99 ALA A C 1
ATOM 761 O O . ALA A 1 99 ? 4.320 -11.757 -16.033 1.00 98.31 99 ALA A O 1
ATOM 762 N N . GLY A 1 100 ? 6.237 -10.583 -16.185 1.00 97.81 100 GLY A N 1
ATOM 763 C CA . GLY A 1 100 ? 6.390 -10.366 -14.749 1.00 97.81 100 GLY A CA 1
ATOM 764 C C . GLY A 1 100 ? 5.254 -9.532 -14.160 1.00 97.81 100 GLY A C 1
ATOM 765 O O . GLY A 1 100 ? 4.699 -9.907 -13.127 1.00 97.81 100 GLY A O 1
ATOM 766 N N . TYR A 1 101 ? 4.837 -8.459 -14.843 1.00 98.38 101 TYR A N 1
ATOM 767 C CA . TYR A 1 101 ? 3.713 -7.628 -14.399 1.00 98.38 101 TYR A CA 1
ATOM 768 C C . TYR A 1 101 ? 2.417 -8.449 -14.323 1.00 98.38 101 TYR A C 1
ATOM 770 O O . TYR A 1 101 ? 1.745 -8.447 -13.289 1.00 98.38 101 TYR A O 1
ATOM 778 N N . ALA A 1 102 ? 2.088 -9.198 -15.381 1.00 98.56 102 ALA A N 1
ATOM 779 C CA . ALA A 1 102 ? 0.906 -10.058 -15.407 1.00 98.56 102 ALA A CA 1
ATOM 780 C C . ALA A 1 102 ? 0.934 -11.094 -14.269 1.00 98.56 102 ALA A C 1
ATOM 782 O O . ALA A 1 102 ? -0.020 -11.192 -13.499 1.00 98.56 102 ALA A O 1
ATOM 783 N N . GLY A 1 103 ? 2.062 -11.789 -14.086 1.00 98.56 103 GLY A N 1
ATOM 784 C CA . GLY A 1 103 ? 2.219 -12.766 -13.006 1.00 98.56 103 GLY A CA 1
ATOM 785 C C . GLY A 1 103 ? 2.104 -12.150 -11.606 1.00 98.56 103 GLY A C 1
ATOM 786 O O . 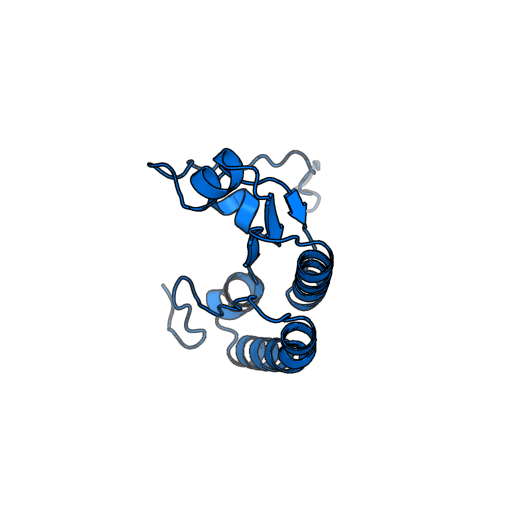GLY A 1 103 ? 1.540 -12.767 -10.700 1.00 98.56 103 GLY A O 1
ATOM 787 N N . ALA A 1 104 ? 2.587 -10.919 -11.418 1.00 98.19 104 ALA A N 1
ATOM 788 C CA . ALA A 1 104 ? 2.442 -10.191 -10.162 1.00 98.19 104 ALA A CA 1
ATOM 789 C C . ALA A 1 104 ? 0.981 -9.813 -9.874 1.00 98.19 104 ALA A C 1
ATOM 791 O O . ALA A 1 104 ? 0.553 -9.897 -8.721 1.00 98.19 104 ALA A O 1
ATOM 792 N N . LEU A 1 105 ? 0.212 -9.426 -10.901 1.00 98.62 105 LEU A N 1
ATOM 793 C CA . LEU A 1 105 ? -1.215 -9.110 -10.764 1.00 98.62 105 LEU A CA 1
ATOM 794 C C . LEU A 1 105 ? -2.009 -10.358 -10.384 1.00 98.62 105 LEU A C 1
ATOM 796 O O . LEU A 1 105 ? -2.774 -10.323 -9.426 1.00 98.62 105 LEU A O 1
ATOM 800 N N . GLU A 1 106 ? -1.763 -11.482 -11.058 1.00 98.75 106 GLU A N 1
ATOM 801 C CA . GLU A 1 106 ? -2.391 -12.762 -10.719 1.00 98.75 106 GLU A CA 1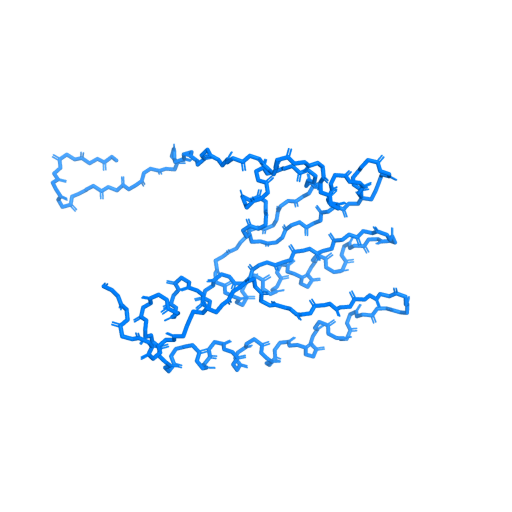
ATOM 802 C C . GLU A 1 106 ? -2.024 -13.228 -9.302 1.00 98.75 106 GLU A C 1
ATOM 804 O O . GLU A 1 106 ? -2.857 -13.773 -8.579 1.00 98.75 106 GLU A O 1
ATOM 809 N N . ALA A 1 107 ? -0.772 -13.025 -8.877 1.00 98.62 107 ALA A N 1
ATOM 810 C CA . ALA A 1 107 ? -0.345 -13.351 -7.519 1.00 98.62 107 ALA A CA 1
ATOM 811 C C . ALA A 1 107 ? -1.046 -12.491 -6.466 1.00 98.62 107 ALA A C 1
ATOM 813 O O . ALA A 1 107 ? -1.414 -13.010 -5.415 1.00 98.62 107 ALA A O 1
ATOM 814 N N . PHE A 1 108 ? -1.243 -11.204 -6.746 1.00 98.62 108 PHE A N 1
ATOM 815 C CA . PHE A 1 108 ? -1.991 -10.301 -5.879 1.00 98.62 108 PHE A CA 1
ATOM 816 C C . PHE A 1 108 ? -3.477 -10.670 -5.811 1.00 98.62 108 PHE A C 1
ATOM 818 O O . PHE A 1 108 ? -4.024 -10.776 -4.715 1.00 98.62 108 PHE A O 1
ATOM 825 N N . ASP A 1 109 ? -4.105 -10.935 -6.958 1.00 98.69 109 ASP A N 1
ATOM 826 C CA . ASP A 1 109 ? -5.515 -11.326 -7.053 1.00 98.69 109 ASP A CA 1
ATOM 827 C C . ASP A 1 109 ? -5.819 -12.581 -6.221 1.00 98.69 109 ASP A C 1
ATOM 829 O O . ASP A 1 109 ? -6.745 -12.587 -5.410 1.00 98.69 109 ASP A O 1
ATOM 833 N N . ARG A 1 110 ? -4.947 -13.599 -6.285 1.00 98.69 110 ARG A N 1
ATOM 834 C CA . ARG A 1 110 ? -5.070 -14.823 -5.469 1.00 98.69 110 ARG A CA 1
ATOM 835 C C . ARG A 1 110 ? -5.112 -14.571 -3.958 1.00 98.69 110 ARG A C 1
ATOM 837 O O . ARG A 1 110 ? -5.630 -15.414 -3.229 1.00 98.69 110 ARG A O 1
ATOM 844 N N . ARG A 1 111 ? -4.569 -13.448 -3.478 1.00 98.31 111 ARG A N 1
ATOM 845 C CA . ARG A 1 111 ? -4.563 -13.070 -2.055 1.00 98.31 111 ARG A CA 1
ATOM 8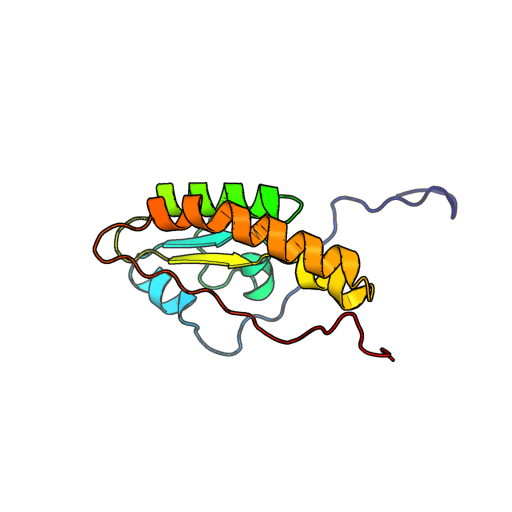46 C C . ARG A 1 111 ? -5.791 -12.244 -1.655 1.00 98.31 111 ARG A C 1
ATOM 848 O O . ARG A 1 111 ? -6.093 -12.156 -0.466 1.00 98.31 111 ARG A O 1
ATOM 855 N N . LEU A 1 112 ? -6.529 -11.654 -2.603 1.00 98.38 112 LEU A N 1
ATOM 856 C CA . LEU A 1 112 ? -7.705 -10.824 -2.303 1.00 98.38 112 LEU A CA 1
ATOM 857 C C . LEU A 1 112 ? -8.775 -11.533 -1.452 1.00 98.38 112 LEU A C 1
ATOM 859 O O . LEU A 1 112 ? -9.291 -10.884 -0.539 1.00 98.38 112 LEU A O 1
ATOM 863 N N . PRO A 1 113 ? -9.079 -12.836 -1.635 1.00 98.62 113 PRO A N 1
ATOM 864 C CA . PRO A 1 113 ? -10.007 -13.547 -0.752 1.00 98.62 113 PRO A CA 1
ATOM 865 C C . PRO A 1 113 ? -9.611 -13.511 0.737 1.00 98.62 113 PRO A C 1
ATOM 867 O O . PRO A 1 113 ? -10.478 -13.450 1.612 1.00 98.62 113 PRO A O 1
ATOM 870 N N . GLU A 1 114 ? -8.313 -13.484 1.058 1.00 98.50 114 GLU A N 1
ATOM 871 C CA . GLU A 1 114 ? -7.841 -13.364 2.444 1.00 98.50 114 GLU A CA 1
ATOM 872 C C . GLU A 1 114 ? -8.129 -11.979 3.034 1.00 98.50 114 GLU A C 1
ATOM 874 O O . GLU A 1 114 ? -8.464 -11.876 4.213 1.00 98.50 114 GLU A O 1
ATOM 879 N N . ALA A 1 115 ? -8.013 -10.915 2.235 1.00 97.75 115 ALA A N 1
ATOM 880 C CA . ALA A 1 115 ? -8.342 -9.561 2.678 1.00 97.75 115 ALA A CA 1
ATOM 881 C C . ALA A 1 115 ? -9.859 -9.388 2.815 1.00 97.75 115 ALA A C 1
ATOM 883 O O . ALA A 1 115 ? -10.339 -8.902 3.835 1.00 97.75 115 ALA A O 1
ATOM 884 N N . LEU A 1 116 ? -10.624 -9.854 1.823 1.00 98.06 116 LEU A N 1
ATOM 885 C CA . LEU A 1 116 ? -12.085 -9.766 1.821 1.00 98.06 116 LEU A CA 1
ATOM 886 C C . LEU A 1 116 ? -12.716 -10.501 3.008 1.00 98.06 116 LEU A C 1
ATOM 888 O O . LEU A 1 116 ? -13.673 -10.001 3.588 1.00 98.06 116 LEU A O 1
ATOM 892 N N . SER A 1 117 ? -12.159 -11.643 3.420 1.00 97.69 117 SER A N 1
ATOM 893 C CA . SER A 1 117 ? -12.662 -12.386 4.587 1.00 97.69 117 SER A CA 1
ATOM 894 C C . SER A 1 117 ? -12.405 -11.700 5.938 1.00 97.69 117 SER A C 1
ATOM 896 O O . SER A 1 117 ? -13.005 -12.098 6.935 1.00 97.69 117 SER A O 1
ATOM 898 N N . ARG A 1 118 ? -11.557 -10.662 5.986 1.00 96.19 118 ARG A N 1
ATOM 899 C CA . ARG A 1 118 ? -11.280 -9.859 7.193 1.00 96.19 118 ARG A CA 1
ATOM 900 C C . ARG A 1 118 ? -12.128 -8.594 7.310 1.00 96.19 118 ARG A C 1
ATOM 902 O O . ARG A 1 118 ? -12.120 -7.978 8.372 1.00 96.19 118 ARG A O 1
ATOM 909 N N . ILE A 1 119 ? -12.834 -8.207 6.248 1.00 96.44 119 ILE A N 1
ATOM 910 C CA . ILE A 1 119 ? -13.723 -7.039 6.240 1.00 96.44 119 ILE A CA 1
ATOM 911 C C . ILE A 1 119 ? -14.895 -7.303 7.190 1.00 96.44 119 ILE A C 1
ATOM 913 O O . ILE A 1 119 ? -15.638 -8.272 7.022 1.00 96.44 119 ILE A O 1
ATOM 917 N N . LYS A 1 120 ? -15.070 -6.436 8.187 1.00 94.75 120 LYS A N 1
ATOM 918 C CA . LYS A 1 120 ? -16.168 -6.500 9.159 1.00 94.75 120 LYS A CA 1
ATOM 919 C C . LYS A 1 120 ? -17.320 -5.583 8.726 1.00 94.75 120 LYS A C 1
ATOM 921 O O . LYS A 1 120 ? -17.130 -4.690 7.900 1.00 94.75 120 LYS A O 1
ATOM 926 N N . PRO A 1 121 ? -18.539 -5.758 9.269 1.00 96.50 121 PRO A N 1
ATOM 927 C CA . PRO A 1 121 ? -19.620 -4.803 9.045 1.00 96.50 121 PRO A CA 1
ATOM 928 C C . PRO A 1 121 ? -19.193 -3.375 9.420 1.00 96.50 121 PRO A C 1
ATOM 930 O O . PRO A 1 121 ? -18.782 -3.136 10.552 1.00 96.50 121 PRO A O 1
ATOM 933 N N . GLY A 1 122 ? -19.308 -2.442 8.472 1.00 96.62 122 GLY A N 1
ATOM 934 C CA . GLY A 1 122 ? -18.885 -1.044 8.636 1.00 96.62 122 GLY A CA 1
ATOM 935 C C . GLY A 1 122 ? -17.510 -0.716 8.042 1.00 96.62 122 GLY A C 1
ATOM 936 O O . GLY A 1 122 ? -17.226 0.461 7.823 1.00 96.62 122 GLY A O 1
ATOM 937 N N . ASP A 1 123 ? -16.700 -1.724 7.712 1.00 97.81 123 ASP A N 1
ATOM 938 C CA . ASP A 1 123 ? -15.415 -1.519 7.043 1.00 97.81 123 ASP A CA 1
ATOM 939 C C . ASP A 1 123 ? -15.600 -1.190 5.553 1.00 97.81 123 ASP A C 1
ATOM 941 O O . ASP A 1 123 ? -16.558 -1.614 4.899 1.00 97.81 123 ASP A O 1
ATOM 945 N N . LEU A 1 124 ? -14.628 -0.465 4.994 1.00 97.62 124 LEU A N 1
ATOM 946 C CA . LEU A 1 124 ? -14.542 -0.152 3.571 1.00 97.62 124 LEU A CA 1
ATOM 947 C C . LEU A 1 124 ? -13.168 -0.558 3.031 1.00 97.62 124 LEU A C 1
ATOM 949 O O . LEU A 1 124 ? -12.141 -0.080 3.510 1.00 97.62 124 LEU A O 1
ATOM 953 N N . LEU A 1 125 ? -13.158 -1.390 1.987 1.00 97.88 125 LEU A N 1
ATOM 954 C CA . LEU A 1 125 ? -11.956 -1.704 1.214 1.00 97.88 125 LEU A CA 1
ATOM 955 C C . LEU A 1 125 ? -11.943 -0.900 -0.083 1.00 97.88 125 LEU A C 1
ATOM 957 O O . LEU A 1 125 ? -12.897 -0.955 -0.858 1.00 97.88 125 LEU A O 1
ATOM 961 N N . ILE A 1 126 ? -10.840 -0.200 -0.342 1.00 98.38 126 ILE A N 1
ATOM 962 C CA . ILE A 1 126 ? -10.613 0.534 -1.589 1.00 98.38 126 ILE A CA 1
ATOM 963 C C . ILE A 1 126 ? -9.346 -0.010 -2.244 1.00 98.38 126 ILE A C 1
ATOM 965 O O . ILE A 1 126 ? -8.283 -0.025 -1.626 1.00 98.38 126 ILE A O 1
ATOM 969 N N . LEU A 1 127 ? -9.462 -0.423 -3.506 1.00 98.00 127 LEU A N 1
ATOM 970 C CA . LEU A 1 127 ? -8.335 -0.773 -4.366 1.00 98.00 127 LEU A CA 1
ATOM 971 C C . LEU A 1 127 ? -8.228 0.284 -5.465 1.00 98.00 127 LEU A C 1
ATOM 973 O O . LEU A 1 127 ? -9.210 0.579 -6.142 1.00 98.00 127 LEU A O 1
ATOM 977 N N . THR A 1 128 ? -7.046 0.870 -5.622 1.00 98.44 128 THR A N 1
ATOM 978 C CA . THR A 1 128 ? -6.776 1.899 -6.631 1.00 98.44 128 THR A CA 1
ATOM 979 C C . THR A 1 128 ? -5.311 1.854 -7.053 1.00 98.44 128 THR A C 1
ATOM 981 O O . THR A 1 128 ? -4.485 1.242 -6.376 1.00 98.44 128 THR A O 1
ATOM 984 N N . ALA A 1 129 ? -5.001 2.531 -8.154 1.00 98.00 129 ALA A N 1
ATOM 985 C CA . ALA A 1 129 ? -3.648 2.924 -8.525 1.00 98.00 129 ALA A CA 1
ATOM 986 C C . ALA A 1 129 ? -3.498 4.447 -8.384 1.00 98.00 129 ALA A C 1
ATOM 988 O O . ALA A 1 129 ? -4.494 5.174 -8.334 1.00 98.00 129 ALA A O 1
ATOM 989 N N . ASP A 1 130 ? -2.261 4.921 -8.311 1.00 97.25 130 ASP A N 1
ATOM 990 C CA . ASP A 1 130 ? -1.891 6.337 -8.303 1.00 97.25 130 ASP A CA 1
ATOM 991 C C . ASP A 1 130 ? -1.556 6.859 -9.709 1.00 97.25 130 ASP A C 1
ATOM 993 O O . ASP A 1 130 ? -1.829 8.020 -10.018 1.00 97.25 130 ASP A O 1
ATOM 997 N N . HIS A 1 131 ? -1.028 6.000 -10.584 1.00 97.88 131 HIS A N 1
ATOM 998 C CA . HIS A 1 131 ? -0.822 6.276 -12.006 1.00 97.88 131 HIS A CA 1
ATOM 999 C C . HIS A 1 131 ? -0.700 4.982 -12.834 1.00 97.88 131 HIS A C 1
ATOM 1001 O O . HIS A 1 131 ? -0.738 3.870 -12.313 1.00 97.88 131 HIS A O 1
ATOM 1007 N N . GLY A 1 132 ? -0.558 5.124 -14.157 1.00 96.12 132 GLY A N 1
ATOM 1008 C CA . GLY A 1 132 ? -0.195 4.016 -15.044 1.00 96.12 132 GLY A CA 1
ATOM 1009 C C . GLY A 1 132 ? 1.323 3.860 -15.180 1.00 96.12 132 GLY A C 1
ATOM 1010 O O . GLY A 1 132 ? 2.055 4.848 -15.137 1.00 96.12 132 GLY A O 1
ATOM 1011 N N . ASN A 1 133 ? 1.796 2.629 -15.392 1.00 96.38 133 ASN A N 1
ATOM 1012 C CA . ASN A 1 133 ? 3.164 2.335 -15.834 1.00 96.38 133 ASN A CA 1
ATOM 1013 C C . ASN A 1 133 ? 3.151 1.122 -16.780 1.00 96.38 133 ASN A C 1
ATOM 1015 O O . ASN A 1 133 ? 3.465 0.001 -16.390 1.00 96.38 133 ASN A O 1
ATOM 1019 N N . ASP A 1 134 ? 2.701 1.353 -18.014 1.00 96.69 134 ASP A N 1
ATOM 1020 C CA . ASP A 1 134 ? 2.494 0.321 -19.036 1.00 96.69 134 ASP A CA 1
ATOM 1021 C C . ASP A 1 134 ? 3.814 -0.397 -19.400 1.00 96.69 134 ASP A C 1
ATOM 1023 O O . ASP A 1 134 ? 4.700 0.226 -19.996 1.00 96.69 134 ASP A O 1
ATOM 1027 N N . PRO A 1 135 ? 3.979 -1.701 -19.097 1.00 95.88 135 PRO A N 1
ATOM 1028 C CA . PRO A 1 135 ? 5.221 -2.420 -19.374 1.00 95.88 135 PRO A CA 1
ATOM 1029 C C . PRO A 1 135 ? 5.478 -2.638 -20.873 1.00 95.88 135 PRO A C 1
ATOM 1031 O O . PRO A 1 135 ? 6.595 -2.980 -21.241 1.00 95.88 135 PRO A O 1
ATOM 1034 N N . SER A 1 136 ? 4.491 -2.423 -21.746 1.00 96.00 136 SER A N 1
ATOM 1035 C CA . SER A 1 136 ? 4.663 -2.487 -23.203 1.00 96.00 136 SER A CA 1
ATOM 1036 C C . SER A 1 136 ? 5.077 -1.149 -23.826 1.00 96.00 136 SER A C 1
ATOM 1038 O O . SER A 1 136 ? 5.455 -1.092 -24.999 1.00 96.00 136 SER A O 1
ATOM 1040 N N . TRP A 1 137 ? 5.035 -0.059 -23.053 1.00 95.38 137 TRP A N 1
ATOM 1041 C CA . TRP A 1 137 ? 5.362 1.261 -23.569 1.00 95.38 137 TRP A CA 1
ATOM 1042 C C . TRP A 1 137 ? 6.851 1.378 -23.901 1.00 95.38 137 TRP A C 1
ATOM 1044 O O . TRP A 1 137 ? 7.721 0.975 -23.134 1.00 95.38 137 TRP A O 1
ATOM 1054 N N . ARG A 1 138 ? 7.155 2.024 -25.028 1.00 87.88 138 ARG A N 1
ATOM 1055 C CA . ARG A 1 138 ? 8.508 2.170 -25.602 1.00 87.88 138 ARG A CA 1
ATOM 1056 C C . ARG A 1 138 ? 9.556 2.858 -24.711 1.00 87.88 138 ARG A C 1
ATOM 1058 O O . ARG A 1 138 ? 10.734 2.824 -25.043 1.00 87.88 138 ARG A O 1
ATOM 1065 N N . GLY A 1 139 ? 9.146 3.461 -23.593 1.00 80.94 139 GLY A N 1
ATOM 1066 C CA . GLY A 1 139 ? 10.032 4.211 -22.699 1.00 80.94 139 GLY A CA 1
ATOM 1067 C C . GLY A 1 139 ? 10.552 5.515 -23.312 1.00 80.94 139 GLY A C 1
ATOM 1068 O O . GLY A 1 139 ? 9.979 6.030 -24.275 1.00 80.94 139 GLY A O 1
ATOM 1069 N N . THR A 1 140 ? 11.610 6.048 -22.707 1.00 58.38 140 THR A N 1
ATOM 1070 C CA . THR A 1 140 ? 12.393 7.214 -23.148 1.00 58.38 140 THR A CA 1
ATOM 1071 C C . THR A 1 140 ? 13.865 6.873 -23.077 1.00 58.38 140 THR A C 1
ATOM 1073 O O . THR A 1 140 ? 14.224 6.221 -22.068 1.00 58.38 140 THR A O 1
#

Radius of gyration: 17.64 Å; chains: 1; bounding box: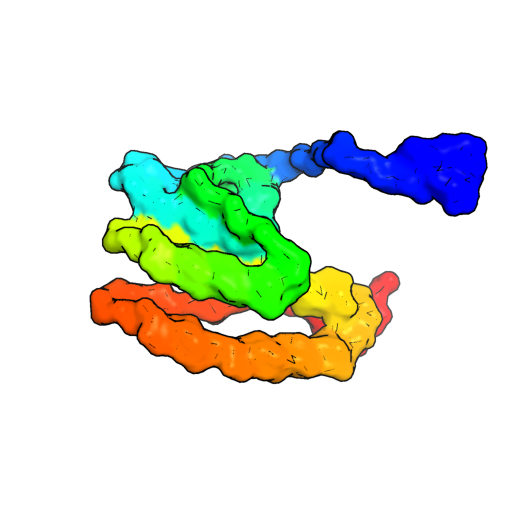 58×36×43 Å

Foldseek 3Di:
DDDDPVGDDDDPPDDDDDDADPDDDPLQVLVVVPAAEEEFDCPCVNRVNHSHDYYHYDDAQVVSLVSQLVVLVVHDPSHHYHGDHCCLPVVALVQLNPPVNVVSVVVVVVCVVSVVVSADVPDDDDDDDPDDRHSPDPHD

Sequence (140 aa):
VGETKAAFQRTHNRRDYAVPPPEPTLLDRLTQRGSKVIAVGKIGDIFAHRGISQVRKAGGNMAMFDKALGAMDDAGEGDLVFANFVDFDTEFGHRRDVAGYAGALEAFDRRLPEALSRIKPGDLLILTADHGNDPSWRGT

Secondary structure (DSSP, 8-state):
--SSTTT----TT----PPPPSS--HHHHHHHTT--EEEETTHHHHTTTTT-SEEE--SSHHHHHHHHHHHHHH--TT-EEEE--THIIIIIITTT-HHHHHHHHHHHHTTHHHHHTTPPTT-------SS---TTS---

pLDDT: mean 94.14, std 7.38, range [58.38, 98.75]